Protein AF-A0A7J2J9B7-F1 (afdb_monomer)

pLDDT: mean 76.42, std 23.41, range [31.12, 97.06]

Foldseek 3Di:
DDDPDDPDPDVVCLPPFWEFEFEPVCLVVLLVQHFDKLCGTPATDQAAAQQGWHFYAYPPPRDTFFIWGARHGRVCSNPPTDGGTHGDGGNPDPVNVVVVVPPPPPPDDD

Solvent-accessible surface area (backbone atoms only — not comparable to full-atom values): 6290 Å² total; per-residue (Å²): 135,85,82,84,80,84,77,67,62,64,86,55,40,75,78,73,39,52,49,34,28,23,36,80,81,40,46,66,45,33,34,71,57,39,57,44,42,9,72,37,38,74,47,47,44,65,84,42,43,54,69,37,66,29,32,32,21,37,68,89,80,60,49,77,33,30,36,27,33,24,64,42,35,22,76,58,35,68,32,91,61,55,76,27,29,46,55,76,46,28,58,76,43,82,74,58,68,63,57,77,76,62,71,76,84,74,74,76,84,130

Mean predicted aligned error: 10.66 Å

Secondary structure (DSSP, 8-state):
---------TTTHHHHSEEEEE-TTTHHH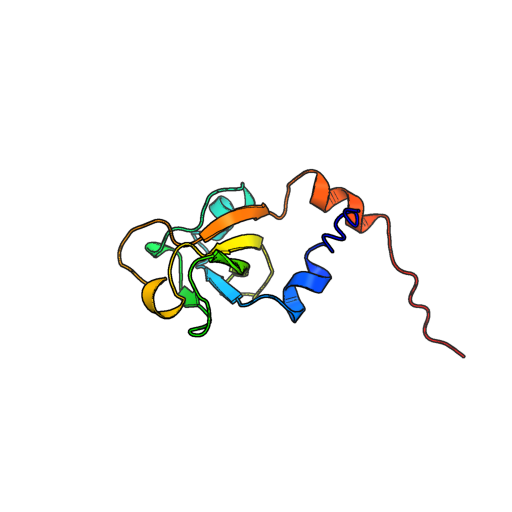HHTTPPEEGGGEEEE-TTPPTT-EEEEEETTT--EEEEEEESS-GGGTT-SSSEEEEEEEETTSTTGGGGGG---------

Structure (mmCIF, N/CA/C/O backbone):
data_AF-A0A7J2J9B7-F1
#
_entry.id   AF-A0A7J2J9B7-F1
#
loop_
_atom_site.group_PDB
_atom_site.id
_atom_site.type_symbol
_atom_site.label_atom_id
_atom_site.label_alt_id
_atom_site.label_comp_id
_atom_site.label_asym_id
_atom_site.label_entity_id
_atom_site.label_seq_id
_atom_site.pdbx_PDB_ins_code
_atom_site.Cartn_x
_atom_site.Cartn_y
_atom_site.Cartn_z
_atom_site.occupancy
_atom_site.B_iso_or_equiv
_atom_site.auth_seq_id
_atom_site.auth_comp_id
_atom_site.auth_asym_id
_atom_site.auth_atom_id
_atom_site.pdbx_PDB_model_num
ATOM 1 N N . ARG A 1 1 ? 26.391 -21.651 5.406 1.00 40.47 1 ARG A N 1
ATOM 2 C CA . ARG A 1 1 ? 26.157 -20.503 6.314 1.00 40.47 1 ARG A CA 1
ATOM 3 C C . ARG A 1 1 ? 25.779 -19.333 5.414 1.00 40.47 1 ARG A C 1
ATOM 5 O O . ARG A 1 1 ? 26.600 -19.000 4.583 1.00 40.47 1 ARG A O 1
ATOM 12 N N . LEU A 1 2 ? 24.534 -18.849 5.540 1.00 34.81 2 LEU A N 1
ATOM 13 C CA . LEU A 1 2 ? 23.848 -17.799 4.757 1.00 34.81 2 LEU A CA 1
ATOM 14 C C . LEU A 1 2 ? 23.701 -18.071 3.243 1.00 34.81 2 LEU A C 1
ATOM 16 O O . LEU A 1 2 ? 24.658 -18.024 2.487 1.00 34.81 2 LEU A O 1
ATOM 20 N N . ARG A 1 3 ? 22.468 -18.404 2.832 1.00 31.12 3 ARG A N 1
ATOM 21 C CA . ARG A 1 3 ? 22.050 -18.545 1.431 1.00 31.12 3 ARG A CA 1
ATOM 22 C C . ARG A 1 3 ? 21.794 -17.144 0.870 1.00 31.12 3 ARG A C 1
ATOM 24 O O . ARG A 1 3 ? 20.979 -16.420 1.436 1.00 31.12 3 ARG A O 1
ATOM 31 N N . GLU A 1 4 ? 22.504 -16.780 -0.193 1.00 40.22 4 GLU A N 1
ATOM 32 C CA . GLU A 1 4 ? 22.327 -15.515 -0.909 1.00 40.22 4 GLU A CA 1
ATOM 33 C C . GLU A 1 4 ? 20.898 -15.381 -1.446 1.00 40.22 4 GLU A C 1
ATOM 35 O O . GLU A 1 4 ? 20.321 -16.310 -2.016 1.00 40.22 4 GLU A O 1
ATOM 40 N N . GLY A 1 5 ? 20.312 -14.221 -1.149 1.00 40.06 5 GLY A N 1
ATOM 41 C CA . GLY A 1 5 ? 18.898 -13.923 -1.290 1.00 40.06 5 GLY A CA 1
ATOM 42 C C . GLY A 1 5 ? 18.452 -13.877 -2.743 1.00 40.06 5 GLY A C 1
ATOM 43 O O . GLY A 1 5 ? 18.796 -12.968 -3.492 1.00 40.06 5 GLY A O 1
ATOM 44 N N . ILE A 1 6 ? 17.600 -14.830 -3.101 1.00 38.22 6 ILE A N 1
ATOM 45 C CA . ILE A 1 6 ? 16.739 -14.732 -4.272 1.00 38.22 6 ILE A CA 1
ATOM 46 C C . ILE A 1 6 ? 15.638 -13.733 -3.900 1.00 38.22 6 ILE A C 1
ATOM 48 O O . ILE A 1 6 ? 14.721 -14.079 -3.159 1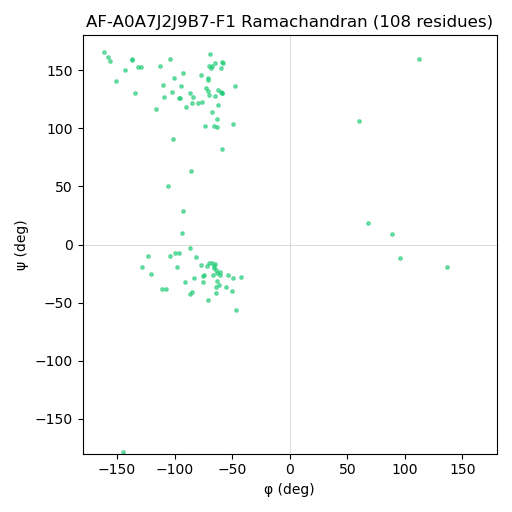.00 38.22 6 ILE A O 1
ATOM 52 N N . PHE A 1 7 ? 15.735 -12.494 -4.382 1.00 43.97 7 PHE A N 1
ATOM 53 C CA . PHE A 1 7 ? 14.621 -11.543 -4.384 1.00 43.97 7 PHE A CA 1
ATOM 54 C C . PHE A 1 7 ? 14.033 -11.517 -5.798 1.00 43.97 7 PHE A C 1
ATOM 56 O O . PHE A 1 7 ? 14.533 -10.788 -6.657 1.00 43.97 7 PHE A O 1
ATOM 63 N N . PRO A 1 8 ? 13.029 -12.368 -6.085 1.00 43.72 8 PRO A N 1
ATOM 64 C CA . PRO A 1 8 ? 12.463 -12.475 -7.409 1.00 43.72 8 PRO A CA 1
ATOM 65 C C . PRO A 1 8 ? 11.568 -11.263 -7.613 1.00 43.72 8 PRO A C 1
ATOM 67 O O . PRO A 1 8 ? 10.661 -10.949 -6.844 1.00 43.72 8 PRO A O 1
ATOM 70 N N . THR A 1 9 ? 11.894 -10.544 -8.657 1.00 45.97 9 THR A N 1
ATOM 71 C CA . THR A 1 9 ? 11.280 -9.303 -9.080 1.00 45.97 9 THR A CA 1
ATOM 72 C C . THR A 1 9 ? 9.788 -9.469 -9.352 1.00 45.97 9 THR A C 1
ATOM 74 O O . THR A 1 9 ? 9.319 -10.586 -9.581 1.00 45.97 9 THR A O 1
ATOM 77 N N . LEU A 1 10 ? 9.041 -8.361 -9.273 1.00 51.62 10 LEU A N 1
ATOM 78 C CA . LEU A 1 10 ? 7.588 -8.310 -9.026 1.00 51.62 10 LEU A CA 1
ATOM 79 C C . LEU A 1 10 ? 6.677 -9.323 -9.750 1.00 51.62 10 LEU A C 1
ATOM 81 O O . LEU A 1 10 ? 5.674 -9.661 -9.125 1.00 51.62 10 LEU A O 1
ATOM 85 N N . PRO A 1 11 ? 6.965 -9.872 -10.954 1.00 48.94 11 PRO A N 1
ATOM 86 C CA . PRO A 1 11 ? 6.161 -10.975 -11.490 1.00 48.94 11 PRO A CA 1
ATOM 87 C C . PRO A 1 11 ? 5.924 -12.142 -10.514 1.00 48.94 11 PRO A C 1
ATOM 89 O O . PRO A 1 11 ? 4.892 -12.799 -10.591 1.00 48.94 11 PRO A O 1
ATOM 92 N N . TRP A 1 12 ? 6.845 -12.399 -9.575 1.00 41.78 12 TRP A N 1
ATOM 93 C CA . TRP A 1 12 ? 6.657 -13.441 -8.556 1.00 41.78 12 TRP A CA 1
ATOM 94 C C . TRP A 1 12 ? 6.004 -12.929 -7.265 1.00 41.78 12 TRP A C 1
ATOM 96 O O . TRP A 1 12 ? 5.236 -13.654 -6.634 1.00 41.78 12 TRP A O 1
ATOM 106 N N . ALA A 1 13 ? 6.270 -11.673 -6.889 1.00 49.09 13 ALA A N 1
ATOM 107 C CA . ALA A 1 13 ? 5.657 -11.031 -5.724 1.00 49.09 13 ALA A CA 1
ATOM 108 C C . ALA A 1 13 ? 4.129 -10.928 -5.864 1.00 49.09 13 ALA A C 1
ATOM 110 O O . ALA A 1 13 ? 3.416 -11.119 -4.881 1.00 49.09 13 ALA A O 1
ATOM 111 N N . ASP A 1 14 ? 3.647 -10.715 -7.091 1.00 51.72 14 ASP A N 1
ATOM 112 C CA . ASP A 1 14 ? 2.224 -10.581 -7.423 1.00 51.72 14 ASP A CA 1
ATOM 113 C C . ASP A 1 14 ? 1.394 -11.834 -7.076 1.00 51.72 14 ASP A C 1
ATOM 115 O O . ASP A 1 14 ? 0.196 -11.748 -6.828 1.00 51.72 14 ASP A O 1
ATOM 119 N N . THR A 1 15 ? 2.031 -13.011 -6.985 1.00 53.03 15 THR A N 1
ATOM 120 C CA . THR A 1 15 ? 1.331 -14.282 -6.705 1.00 53.03 15 THR A CA 1
ATOM 121 C C . THR A 1 15 ? 1.495 -14.803 -5.278 1.00 53.03 15 THR A C 1
ATOM 123 O O . THR A 1 15 ? 0.806 -15.751 -4.903 1.00 53.03 15 THR A O 1
ATOM 126 N N . LYS A 1 16 ? 2.388 -14.221 -4.463 1.00 66.75 16 LYS A N 1
ATOM 127 C CA . LYS A 1 16 ? 2.683 -14.735 -3.109 1.00 66.75 16 LYS A CA 1
ATOM 128 C C . LYS A 1 16 ? 2.605 -13.715 -1.984 1.00 66.75 16 LYS A C 1
ATOM 130 O O . LYS A 1 16 ? 2.506 -14.131 -0.832 1.00 66.75 16 LYS A O 1
ATOM 135 N N . LEU A 1 17 ? 2.677 -12.419 -2.275 1.00 80.50 17 LEU A N 1
ATOM 136 C CA . LEU A 1 17 ? 2.583 -11.395 -1.241 1.00 80.50 17 LEU A CA 1
ATOM 137 C C . LEU A 1 17 ? 1.147 -10.924 -1.064 1.00 80.50 17 LEU A C 1
ATOM 139 O O . LEU A 1 17 ? 0.360 -10.846 -2.007 1.00 80.50 17 LEU A O 1
ATOM 143 N N . ARG A 1 18 ? 0.827 -10.573 0.177 1.00 90.75 18 ARG A N 1
ATOM 144 C CA . ARG A 1 18 ? -0.461 -9.983 0.520 1.00 90.75 18 ARG A CA 1
ATOM 145 C C . ARG A 1 18 ? -0.538 -8.563 -0.012 1.00 90.75 18 ARG A C 1
ATOM 147 O O . ARG A 1 18 ? 0.455 -7.831 -0.017 1.00 90.75 18 ARG A O 1
ATOM 154 N N . ARG A 1 19 ? -1.720 -8.201 -0.503 1.00 93.69 19 ARG A N 1
ATOM 155 C CA . ARG A 1 19 ? -1.926 -6.982 -1.286 1.00 93.69 19 ARG A CA 1
ATOM 156 C C . ARG A 1 19 ? -2.380 -5.828 -0.403 1.00 93.69 19 ARG A C 1
ATOM 158 O O . ARG A 1 19 ? -3.288 -5.973 0.414 1.00 93.69 19 ARG A O 1
ATOM 165 N N . VAL A 1 20 ? -1.784 -4.669 -0.650 1.00 96.00 20 VAL A N 1
ATOM 166 C CA . VAL A 1 20 ? -2.251 -3.363 -0.183 1.00 96.00 20 VAL A CA 1
ATOM 167 C C . VAL A 1 20 ? -2.609 -2.550 -1.420 1.00 96.00 20 VAL A C 1
ATOM 169 O O . VAL A 1 20 ? -1.764 -2.296 -2.274 1.00 96.00 20 VAL A O 1
ATOM 172 N N . VAL A 1 21 ? -3.878 -2.187 -1.547 1.00 96.50 21 VAL A N 1
ATOM 173 C CA . VAL A 1 21 ? -4.414 -1.447 -2.689 1.00 96.50 21 VAL A CA 1
ATOM 174 C C . VAL A 1 21 ? -4.423 0.035 -2.355 1.00 96.50 21 VAL A C 1
ATOM 176 O O . VAL A 1 21 ? -5.001 0.434 -1.340 1.00 96.50 21 VAL A O 1
ATOM 179 N N . VAL A 1 22 ? -3.814 0.841 -3.219 1.00 96.75 22 VAL A N 1
ATOM 180 C CA . VAL A 1 22 ? -3.752 2.297 -3.068 1.00 96.75 22 VAL A CA 1
ATOM 181 C C . VAL A 1 22 ? -4.544 3.020 -4.147 1.00 96.75 22 VAL A C 1
ATOM 183 O O . VAL A 1 22 ? -4.730 2.500 -5.252 1.00 96.75 22 VAL A O 1
ATOM 186 N N . ASP A 1 23 ? -5.000 4.223 -3.814 1.00 96.62 23 ASP A N 1
ATOM 187 C CA . ASP A 1 23 ? -5.694 5.086 -4.762 1.00 96.62 23 ASP A CA 1
ATOM 188 C C . ASP A 1 23 ? -4.751 5.613 -5.851 1.00 96.62 23 ASP A C 1
ATOM 190 O O . ASP A 1 23 ? -3.519 5.584 -5.734 1.00 96.62 23 ASP A O 1
ATOM 194 N N . MET A 1 24 ? -5.338 6.127 -6.930 1.00 94.44 24 MET A N 1
ATOM 195 C CA . MET A 1 24 ? -4.573 6.676 -8.054 1.00 94.44 24 MET A CA 1
ATOM 196 C C . MET A 1 24 ? -3.727 7.915 -7.704 1.00 94.44 24 MET A C 1
ATOM 198 O O . MET A 1 24 ? -2.764 8.200 -8.417 1.00 94.44 24 MET A O 1
ATOM 202 N N . GLY A 1 25 ? -4.049 8.649 -6.636 1.00 93.81 25 GLY A N 1
ATOM 203 C CA . GLY A 1 25 ? -3.279 9.801 -6.158 1.00 93.81 25 GLY A CA 1
ATOM 204 C C . GLY A 1 25 ? -1.986 9.395 -5.448 1.00 93.81 25 GLY A C 1
ATOM 205 O O . GLY A 1 25 ? -0.969 10.072 -5.582 1.00 93.81 25 GLY A O 1
ATOM 206 N N . ALA A 1 26 ? -1.984 8.252 -4.763 1.00 93.19 26 ALA A N 1
ATOM 207 C CA . ALA A 1 26 ? -0.813 7.682 -4.105 1.00 93.19 26 ALA A CA 1
ATOM 208 C C . ALA A 1 26 ? 0.176 7.034 -5.091 1.00 93.19 26 ALA A C 1
ATOM 210 O O . ALA A 1 26 ? 1.379 7.007 -4.820 1.00 93.19 26 ALA A O 1
ATOM 211 N N . VAL A 1 27 ? -0.299 6.552 -6.248 1.00 91.94 27 VAL A N 1
ATOM 212 C CA . VAL A 1 27 ? 0.511 5.874 -7.284 1.00 91.94 27 VAL A CA 1
ATOM 213 C C . VAL A 1 27 ? 1.825 6.597 -7.620 1.00 91.94 27 VAL A C 1
ATOM 215 O O . VAL A 1 27 ? 2.877 5.965 -7.488 1.00 91.94 27 VAL A O 1
ATOM 218 N N . PRO A 1 28 ? 1.836 7.882 -8.036 1.00 90.19 28 PRO A N 1
ATOM 219 C CA . PRO A 1 28 ? 3.080 8.561 -8.397 1.00 90.19 28 PRO A CA 1
ATOM 220 C C . PRO A 1 28 ? 4.046 8.685 -7.215 1.00 90.19 28 PRO A C 1
ATOM 222 O O . PRO A 1 28 ? 5.254 8.639 -7.413 1.00 90.19 28 PRO A O 1
ATOM 225 N N . HIS A 1 29 ? 3.554 8.810 -5.983 1.00 92.12 29 HIS A N 1
ATOM 226 C CA . HIS A 1 29 ? 4.418 8.893 -4.806 1.00 92.12 29 HIS A CA 1
ATOM 227 C C . HIS A 1 29 ? 5.087 7.548 -4.513 1.00 92.12 29 HIS A C 1
ATOM 229 O O . HIS A 1 29 ? 6.305 7.486 -4.350 1.00 92.12 29 HIS A O 1
ATOM 235 N N . VAL A 1 30 ? 4.310 6.462 -4.516 1.00 90.19 30 VAL A N 1
ATOM 236 C CA . VAL A 1 30 ? 4.810 5.103 -4.259 1.00 90.19 30 VAL A CA 1
ATOM 237 C C . VAL A 1 30 ? 5.790 4.660 -5.347 1.00 90.19 30 VAL A C 1
ATOM 239 O O . VAL A 1 30 ? 6.846 4.108 -5.037 1.00 90.19 30 VAL A O 1
ATOM 242 N N . ALA A 1 31 ? 5.486 4.959 -6.613 1.00 85.94 31 ALA A N 1
ATOM 243 C CA . ALA A 1 31 ? 6.369 4.676 -7.745 1.00 85.94 31 ALA A CA 1
ATOM 244 C C . ALA A 1 31 ? 7.677 5.487 -7.714 1.00 85.94 31 ALA A C 1
ATOM 246 O O . ALA A 1 31 ? 8.651 5.080 -8.329 1.00 85.94 31 ALA A O 1
ATOM 247 N N . ASN A 1 32 ? 7.728 6.600 -6.976 1.00 86.19 32 ASN A N 1
ATOM 248 C CA . ASN A 1 32 ? 8.951 7.375 -6.737 1.00 86.19 32 ASN A CA 1
ATOM 249 C C . ASN A 1 32 ? 9.677 6.973 -5.437 1.00 86.19 32 ASN A C 1
ATOM 251 O O . ASN A 1 32 ? 10.593 7.667 -4.999 1.00 86.19 32 ASN A O 1
ATOM 255 N N . GLY A 1 33 ? 9.267 5.873 -4.797 1.00 84.94 33 GLY A N 1
ATOM 256 C CA . GLY A 1 33 ? 9.916 5.342 -3.598 1.00 84.94 33 GLY A CA 1
ATOM 257 C C . GLY A 1 33 ? 9.394 5.900 -2.276 1.00 84.94 33 GLY A C 1
ATOM 258 O O . GLY A 1 33 ? 9.988 5.623 -1.235 1.00 84.94 33 GLY A O 1
ATOM 259 N N . ALA A 1 34 ? 8.293 6.657 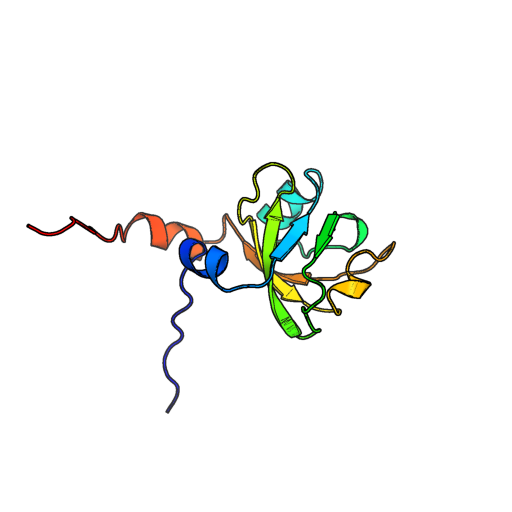-2.276 1.00 92.50 34 ALA A N 1
ATOM 260 C CA . ALA A 1 34 ? 7.668 7.084 -1.029 1.00 92.50 34 ALA A CA 1
ATOM 261 C C . ALA A 1 34 ? 7.048 5.897 -0.274 1.00 92.50 34 ALA A C 1
ATOM 263 O O . ALA A 1 34 ? 6.598 4.914 -0.872 1.00 92.50 34 ALA A O 1
ATOM 264 N N . ASP A 1 35 ? 6.994 6.024 1.050 1.00 95.69 35 ASP A N 1
ATOM 265 C CA . ASP A 1 35 ? 6.240 5.118 1.916 1.00 95.69 35 ASP A CA 1
ATOM 266 C C . ASP A 1 35 ? 4.728 5.259 1.683 1.00 95.69 35 ASP A C 1
ATOM 268 O O . ASP A 1 35 ? 4.239 6.326 1.302 1.00 95.69 35 ASP A O 1
ATOM 272 N N . VAL A 1 36 ? 3.967 4.197 1.964 1.00 96.12 36 VAL A N 1
ATOM 273 C CA . VAL A 1 36 ? 2.504 4.246 1.864 1.00 96.12 36 VAL A CA 1
ATOM 274 C C . VAL A 1 36 ? 1.928 4.823 3.148 1.00 96.12 36 VAL A C 1
ATOM 276 O O . VAL A 1 36 ? 2.186 4.337 4.257 1.00 96.12 36 VAL A O 1
ATOM 279 N N . MET A 1 37 ? 1.103 5.848 2.976 1.00 96.88 37 MET A N 1
ATOM 280 C CA . MET A 1 37 ? 0.374 6.516 4.045 1.00 96.88 37 MET A CA 1
ATOM 281 C C . MET A 1 37 ? -1.075 6.021 4.069 1.00 96.88 37 MET A C 1
ATOM 283 O O . MET A 1 37 ? -1.670 5.817 3.014 1.00 96.88 37 MET A O 1
ATOM 287 N N . ALA A 1 38 ? -1.649 5.876 5.265 1.00 97.00 38 ALA A N 1
ATOM 288 C CA . ALA A 1 38 ? -3.004 5.367 5.486 1.00 97.00 38 ALA A CA 1
ATOM 289 C C . ALA A 1 38 ? -4.096 6.055 4.636 1.00 97.00 38 ALA A C 1
ATOM 291 O O . ALA A 1 38 ? -4.933 5.340 4.089 1.00 97.00 38 ALA A O 1
ATOM 292 N N . PRO A 1 39 ? -4.073 7.394 4.427 1.00 96.06 39 PRO A N 1
ATOM 293 C CA . PRO A 1 39 ? -5.081 8.062 3.600 1.00 96.06 39 PRO A CA 1
ATOM 294 C C . PRO A 1 39 ? -5.123 7.580 2.149 1.00 96.06 39 PRO A C 1
ATOM 296 O O . PRO A 1 39 ? -6.169 7.678 1.524 1.00 96.06 39 PRO A O 1
ATOM 299 N N . GLY A 1 40 ? -4.000 7.071 1.630 1.00 95.19 40 GLY A N 1
ATOM 300 C CA . GLY A 1 40 ? -3.902 6.557 0.267 1.00 95.19 40 GLY A CA 1
ATOM 301 C C . GLY A 1 40 ? -4.304 5.089 0.125 1.00 95.19 40 GLY A C 1
ATOM 302 O O . GLY A 1 40 ? -4.248 4.561 -0.981 1.00 95.19 40 GLY A O 1
ATOM 303 N N . VAL A 1 41 ? -4.650 4.393 1.217 1.00 96.75 41 VAL A N 1
ATOM 304 C CA . VAL A 1 41 ? -5.025 2.972 1.192 1.00 96.75 41 VAL A CA 1
ATOM 305 C C . VAL A 1 41 ? -6.527 2.817 0.984 1.00 96.75 41 VAL A C 1
ATOM 307 O O . VAL A 1 41 ? -7.347 3.182 1.826 1.00 96.75 41 VAL A O 1
ATOM 310 N N . VAL A 1 42 ? -6.892 2.166 -0.117 1.00 96.69 42 VAL A N 1
ATOM 311 C CA . VAL A 1 42 ? -8.283 1.867 -0.481 1.00 96.69 42 VAL A CA 1
ATOM 312 C C . VAL A 1 42 ? -8.734 0.555 0.158 1.00 96.69 42 VAL A C 1
ATOM 314 O O . VAL A 1 42 ? -9.841 0.455 0.702 1.00 96.69 42 VAL A O 1
ATOM 317 N N . SER A 1 43 ? -7.864 -0.457 0.138 1.00 96.31 43 SER A N 1
ATOM 318 C CA . SER A 1 43 ? -8.087 -1.746 0.796 1.00 96.31 43 SER A CA 1
ATOM 319 C C . SER A 1 43 ? -6.770 -2.450 1.117 1.00 96.31 43 SER A C 1
ATOM 321 O O . SER A 1 43 ? -5.739 -2.174 0.511 1.00 96.31 43 SER A O 1
ATOM 323 N N . ALA A 1 44 ? -6.804 -3.368 2.075 1.00 96.19 44 ALA A N 1
ATOM 324 C CA . ALA A 1 44 ? -5.677 -4.218 2.426 1.00 96.19 44 ALA A CA 1
ATOM 325 C C . ALA A 1 44 ? -6.193 -5.610 2.794 1.00 96.19 44 ALA A C 1
ATOM 327 O O . ALA A 1 44 ? -7.318 -5.746 3.282 1.00 96.19 44 ALA A O 1
ATOM 328 N N . ASP A 1 45 ? -5.379 -6.636 2.558 1.00 94.12 45 ASP A N 1
ATOM 329 C CA . ASP A 1 45 ? -5.675 -7.988 3.027 1.00 94.12 45 ASP A CA 1
ATOM 330 C C . ASP A 1 45 ? -5.735 -7.998 4.573 1.00 94.12 45 ASP A C 1
ATOM 332 O O . ASP A 1 45 ? -4.741 -7.663 5.228 1.00 94.12 45 ASP A O 1
ATOM 336 N N . PRO A 1 46 ? -6.877 -8.370 5.185 1.00 93.12 46 PRO A N 1
ATOM 337 C CA . PRO A 1 46 ? -7.064 -8.307 6.634 1.00 93.12 46 PRO A CA 1
ATOM 338 C C . PRO A 1 46 ? -6.144 -9.257 7.401 1.00 93.12 46 PRO A C 1
ATOM 340 O O . PRO A 1 46 ? -5.981 -9.101 8.608 1.00 93.12 46 PRO A O 1
ATOM 343 N N . GLN A 1 47 ? -5.547 -10.241 6.730 1.00 93.38 47 GLN A N 1
ATOM 344 C CA . GLN A 1 47 ? -4.648 -11.188 7.368 1.00 93.38 47 GLN A CA 1
ATOM 345 C C . GLN A 1 47 ? -3.225 -10.636 7.542 1.00 93.38 47 GLN A C 1
ATOM 347 O O . GLN A 1 47 ? -2.421 -11.282 8.214 1.00 93.38 47 GLN A O 1
ATOM 352 N N . ILE A 1 48 ? -2.889 -9.494 6.930 1.00 94.94 48 ILE A N 1
ATOM 353 C CA . ILE A 1 48 ? -1.576 -8.849 7.078 1.00 94.94 48 ILE A CA 1
ATOM 354 C C . ILE A 1 48 ? -1.323 -8.505 8.548 1.00 94.94 48 ILE A C 1
ATOM 356 O O . ILE A 1 48 ? -2.150 -7.852 9.183 1.00 94.94 48 ILE A O 1
ATOM 360 N N . ASN A 1 49 ? -0.147 -8.871 9.053 1.00 94.12 49 ASN A N 1
ATOM 361 C CA . ASN A 1 49 ? 0.366 -8.436 10.347 1.00 94.12 49 ASN A CA 1
ATOM 362 C C . ASN A 1 49 ? 1.447 -7.362 10.180 1.00 94.12 49 ASN A C 1
ATOM 364 O O . ASN A 1 49 ? 2.090 -7.246 9.135 1.00 94.12 49 ASN A O 1
ATOM 368 N N . GLY A 1 50 ? 1.691 -6.592 11.243 1.00 93.62 50 GLY A N 1
ATOM 369 C CA . GLY A 1 50 ? 2.856 -5.711 11.297 1.00 93.62 50 GLY A CA 1
ATOM 370 C C . GLY A 1 50 ? 4.154 -6.515 11.152 1.00 93.62 50 GLY A C 1
ATOM 371 O O . GLY A 1 50 ? 4.351 -7.515 11.837 1.00 93.62 50 GLY A O 1
ATOM 372 N N . GLY A 1 51 ? 5.034 -6.073 10.257 1.00 91.12 51 GLY A N 1
ATOM 373 C CA . GLY A 1 51 ? 6.280 -6.747 9.892 1.00 91.12 51 GLY A CA 1
ATOM 374 C C . GLY A 1 51 ? 6.185 -7.637 8.649 1.00 91.12 51 GLY A C 1
ATOM 375 O O . GLY A 1 51 ? 7.230 -8.027 8.126 1.00 91.12 51 GLY A O 1
ATOM 376 N N . ASP A 1 52 ? 4.984 -7.920 8.137 1.00 89.94 52 ASP A N 1
ATOM 377 C CA . ASP A 1 52 ? 4.822 -8.775 6.960 1.00 89.94 52 ASP A CA 1
ATOM 378 C C . ASP A 1 52 ? 5.300 -8.077 5.672 1.00 89.94 52 ASP A C 1
ATOM 380 O O . ASP A 1 52 ? 5.070 -6.875 5.484 1.00 89.94 52 ASP A O 1
ATOM 384 N N . PRO A 1 53 ? 5.920 -8.818 4.736 1.00 90.12 53 PRO A N 1
ATOM 385 C CA . PRO A 1 53 ? 6.165 -8.321 3.392 1.00 90.12 53 PRO A CA 1
ATOM 386 C C . PRO A 1 53 ? 4.851 -8.224 2.607 1.00 90.12 53 PRO A C 1
ATOM 388 O O . PRO A 1 53 ? 4.063 -9.171 2.553 1.00 90.12 53 PRO A O 1
ATOM 391 N N . VAL A 1 54 ? 4.637 -7.084 1.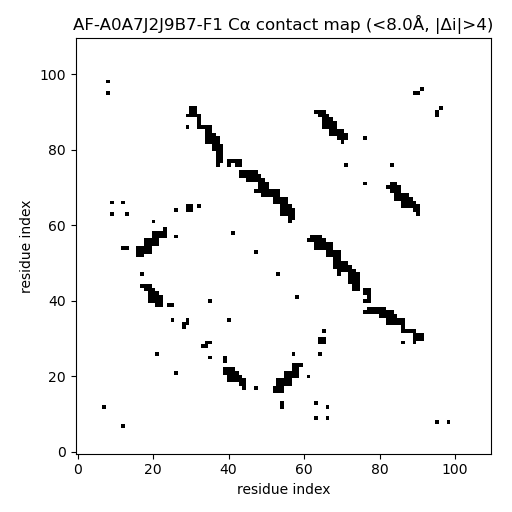954 1.00 92.94 54 VAL A N 1
ATOM 392 C CA . VAL A 1 54 ? 3.417 -6.782 1.195 1.00 92.94 54 VAL A CA 1
ATOM 393 C C . VAL A 1 54 ? 3.740 -6.237 -0.190 1.00 92.94 54 VAL A C 1
ATOM 395 O O . VAL A 1 54 ? 4.778 -5.604 -0.400 1.00 92.94 54 VAL A O 1
ATOM 398 N N . VAL A 1 55 ? 2.826 -6.457 -1.132 1.00 92.69 55 VAL A N 1
ATOM 399 C CA . VAL A 1 55 ? 2.853 -5.822 -2.454 1.00 92.69 55 VAL A CA 1
ATOM 400 C C . VAL A 1 55 ? 1.834 -4.688 -2.496 1.00 92.69 55 VAL A C 1
ATOM 402 O O . VAL A 1 55 ? 0.678 -4.853 -2.105 1.00 92.69 55 VAL A O 1
ATOM 405 N N . VAL A 1 56 ? 2.273 -3.524 -2.964 1.00 93.12 56 VAL A N 1
ATOM 406 C CA . VAL A 1 56 ? 1.433 -2.340 -3.142 1.00 93.12 56 VAL A CA 1
ATOM 407 C C . VAL A 1 56 ? 0.973 -2.291 -4.591 1.00 93.12 56 VAL A C 1
ATOM 409 O O . VAL A 1 56 ? 1.807 -2.339 -5.496 1.00 93.12 56 VAL A O 1
ATOM 412 N N . VAL A 1 57 ? -0.334 -2.199 -4.813 1.00 93.06 57 VAL A N 1
ATOM 413 C CA . VAL A 1 57 ? -0.958 -2.240 -6.145 1.00 93.06 57 VAL A CA 1
ATOM 414 C C . VAL A 1 57 ? -1.908 -1.061 -6.352 1.00 93.06 57 VAL A C 1
ATOM 416 O O . VAL A 1 57 ? -2.485 -0.569 -5.384 1.00 93.06 57 VAL A O 1
ATOM 419 N N . ASP A 1 58 ? -2.115 -0.626 -7.596 1.00 92.25 58 ASP A N 1
ATOM 420 C CA . ASP A 1 58 ? -3.111 0.412 -7.900 1.00 92.25 58 ASP A CA 1
ATOM 421 C C . ASP A 1 58 ? -4.549 -0.133 -7.891 1.00 92.25 58 ASP A C 1
ATOM 423 O O . ASP A 1 58 ? -4.799 -1.271 -8.293 1.00 92.25 58 ASP A O 1
ATOM 427 N N . GLU A 1 59 ? -5.514 0.682 -7.464 1.00 93.81 59 GLU A N 1
ATOM 428 C CA . GLU A 1 59 ? -6.933 0.296 -7.418 1.00 93.81 59 GLU A CA 1
ATOM 429 C C . GLU A 1 59 ? -7.568 0.061 -8.797 1.00 93.81 59 GLU A C 1
ATOM 431 O O . GLU A 1 59 ? -8.530 -0.697 -8.908 1.00 93.81 59 GLU A O 1
ATOM 436 N N . ARG A 1 60 ? -7.048 0.697 -9.856 1.00 88.75 60 ARG A N 1
ATOM 437 C CA . ARG A 1 60 ? -7.704 0.731 -11.171 1.00 88.75 60 ARG A CA 1
ATOM 438 C C . ARG A 1 60 ? -7.379 -0.487 -12.029 1.00 88.75 60 ARG A C 1
ATOM 440 O O . ARG A 1 60 ? -8.248 -0.996 -12.730 1.00 88.75 60 ARG A O 1
ATOM 447 N N . HIS A 1 61 ? -6.128 -0.923 -12.012 1.00 85.56 61 HIS A N 1
ATOM 448 C CA . HIS A 1 61 ? -5.609 -2.004 -12.845 1.00 85.56 61 HIS A CA 1
ATOM 449 C C . HIS A 1 61 ? -4.991 -3.136 -12.023 1.00 85.56 61 HIS A C 1
ATOM 451 O O . HIS A 1 61 ? -4.670 -4.177 -12.592 1.00 85.56 61 HIS A O 1
ATOM 457 N N . GLY A 1 62 ? -4.797 -2.948 -10.714 1.00 83.31 62 GLY A N 1
ATOM 458 C CA . GLY A 1 62 ? -4.158 -3.937 -9.855 1.00 83.31 62 GLY A CA 1
ATOM 459 C C . GLY A 1 62 ? -2.676 -4.154 -10.151 1.00 83.31 62 GLY A C 1
ATOM 460 O O . GLY A 1 62 ? -2.144 -5.184 -9.752 1.00 83.31 62 GLY A O 1
ATOM 461 N N . LYS A 1 63 ? -1.998 -3.233 -10.845 1.00 85.88 63 LYS A N 1
ATOM 462 C CA . LYS A 1 63 ? -0.575 -3.363 -11.168 1.00 85.88 63 LYS A CA 1
ATOM 463 C C . LYS A 1 63 ? 0.256 -3.153 -9.918 1.00 85.88 63 LYS A C 1
ATOM 465 O O . LYS A 1 63 ? 0.058 -2.185 -9.187 1.00 85.88 63 LYS A O 1
ATOM 470 N N . ALA A 1 64 ? 1.234 -4.027 -9.717 1.00 86.94 64 ALA A N 1
ATOM 471 C CA . ALA A 1 64 ? 2.218 -3.862 -8.662 1.00 86.94 64 ALA A CA 1
ATOM 472 C C . ALA A 1 64 ? 3.082 -2.613 -8.896 1.00 86.94 64 ALA A C 1
ATOM 474 O O . ALA A 1 64 ? 3.663 -2.429 -9.965 1.00 86.94 64 ALA A O 1
ATOM 475 N N . LEU A 1 65 ? 3.161 -1.773 -7.868 1.00 88.62 65 LEU A N 1
ATOM 476 C CA . LEU A 1 65 ? 3.891 -0.505 -7.838 1.00 88.62 65 LEU A CA 1
ATOM 477 C C . LEU A 1 65 ? 5.153 -0.611 -6.983 1.00 88.62 65 LEU A C 1
ATOM 479 O O . LEU A 1 65 ? 6.180 -0.016 -7.306 1.00 88.62 65 LEU A O 1
ATOM 483 N N . ALA A 1 66 ? 5.064 -1.347 -5.875 1.00 90.38 66 ALA A N 1
ATOM 484 C CA . ALA A 1 66 ? 6.143 -1.495 -4.911 1.00 90.38 66 ALA A CA 1
ATOM 485 C C . ALA A 1 66 ? 5.995 -2.768 -4.069 1.00 90.38 66 ALA A C 1
ATOM 487 O O . ALA A 1 66 ? 4.912 -3.336 -3.946 1.00 90.38 66 ALA A O 1
ATOM 488 N N . VAL A 1 67 ? 7.099 -3.180 -3.454 1.00 90.06 67 VAL A N 1
ATOM 489 C CA . VAL A 1 67 ? 7.150 -4.114 -2.330 1.00 90.06 67 VAL A CA 1
ATOM 490 C C . VAL A 1 67 ? 7.561 -3.331 -1.091 1.00 90.06 67 VAL A C 1
ATOM 492 O O . VAL A 1 67 ? 8.482 -2.509 -1.129 1.00 90.06 67 VAL A O 1
ATOM 495 N N . GLY A 1 68 ? 6.896 -3.603 0.022 1.00 91.50 68 GLY A N 1
ATOM 496 C CA . GLY A 1 68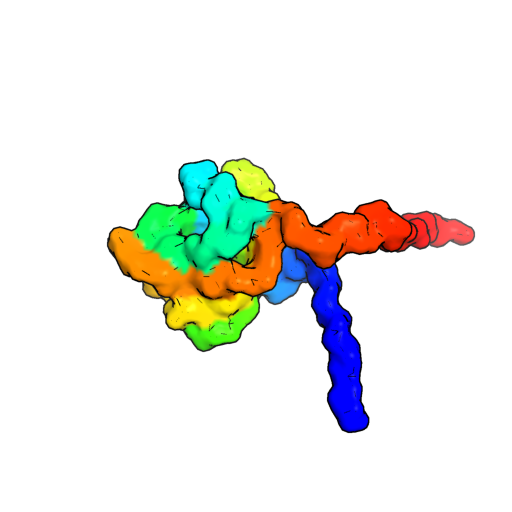 ? 7.196 -2.968 1.294 1.00 91.50 68 GLY A CA 1
ATOM 497 C C . GLY A 1 68 ? 6.999 -3.896 2.481 1.00 91.50 68 GLY A C 1
ATOM 498 O O . GLY A 1 68 ? 6.652 -5.065 2.327 1.00 91.50 68 GLY A O 1
ATOM 499 N N . ILE A 1 69 ? 7.227 -3.349 3.671 1.00 93.94 69 ILE A N 1
ATOM 500 C CA . ILE A 1 69 ? 6.952 -4.005 4.951 1.00 93.94 69 ILE A CA 1
ATOM 501 C C . ILE A 1 69 ? 5.769 -3.305 5.610 1.00 93.94 69 ILE A C 1
ATOM 503 O O . ILE A 1 69 ? 5.792 -2.082 5.782 1.00 93.94 69 ILE A O 1
ATOM 507 N N . ALA A 1 70 ? 4.747 -4.070 5.983 1.00 95.81 70 ALA A N 1
ATOM 508 C CA . ALA A 1 70 ? 3.614 -3.572 6.747 1.00 95.81 70 ALA A CA 1
ATOM 509 C C . ALA A 1 70 ? 4.080 -3.064 8.117 1.00 95.81 70 ALA A C 1
ATOM 511 O O . ALA A 1 70 ? 4.844 -3.726 8.814 1.00 95.81 70 ALA A O 1
ATOM 512 N N . LEU A 1 71 ? 3.626 -1.882 8.520 1.00 96.44 71 LEU A N 1
ATOM 513 C CA . LEU A 1 71 ? 3.915 -1.313 9.841 1.00 96.44 71 LEU A CA 1
ATOM 514 C C . LEU A 1 71 ? 2.774 -1.543 10.832 1.00 96.44 71 LEU A C 1
ATOM 516 O O . LEU A 1 71 ? 2.987 -1.472 12.038 1.00 96.44 71 LEU A O 1
ATO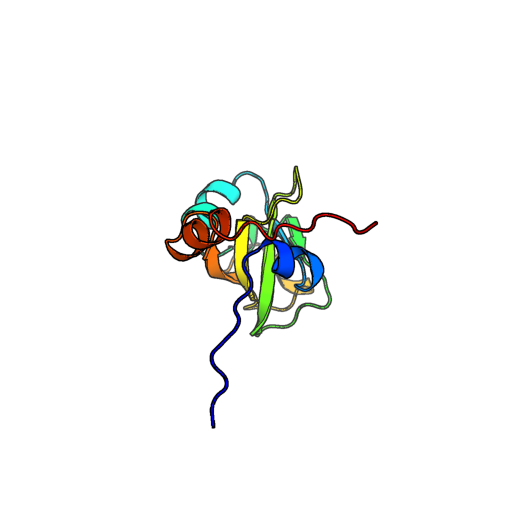M 520 N N . VAL A 1 72 ? 1.580 -1.826 10.315 1.00 96.44 72 VAL A N 1
ATOM 521 C CA . VAL A 1 72 ? 0.359 -2.083 11.080 1.00 96.44 72 VAL A CA 1
ATOM 522 C C . VAL A 1 72 ? -0.384 -3.282 10.480 1.00 96.44 72 VAL A C 1
ATOM 524 O O . VAL A 1 72 ? -0.147 -3.609 9.311 1.00 96.44 72 VAL A O 1
ATOM 527 N N . PRO A 1 73 ? -1.282 -3.938 11.236 1.00 96.44 73 PRO A N 1
ATOM 528 C CA . PRO A 1 73 ? -2.151 -4.980 10.699 1.00 96.44 73 PRO A CA 1
ATOM 529 C C . PRO A 1 73 ? -3.049 -4.475 9.563 1.00 96.44 73 PRO A C 1
ATOM 531 O O . PRO A 1 73 ? -3.441 -3.307 9.539 1.00 96.44 73 PRO A O 1
ATOM 534 N N . GLY A 1 74 ? -3.440 -5.363 8.646 1.00 93.88 74 GLY A N 1
ATOM 535 C CA . GLY A 1 74 ? -4.267 -5.030 7.477 1.00 93.88 74 GLY A CA 1
ATOM 536 C C . GLY A 1 74 ? -5.586 -4.337 7.831 1.00 93.88 74 GLY A C 1
ATOM 537 O O . GLY A 1 74 ? -5.993 -3.392 7.156 1.00 93.88 74 GLY A O 1
ATOM 538 N N . ALA A 1 75 ? -6.208 -4.738 8.943 1.00 93.31 75 ALA A N 1
ATOM 539 C CA . ALA A 1 75 ? -7.433 -4.126 9.461 1.00 93.31 75 ALA A CA 1
ATOM 540 C C . ALA A 1 75 ? -7.264 -2.647 9.872 1.00 93.31 75 ALA A C 1
ATOM 542 O O . ALA A 1 75 ? -8.233 -1.891 9.862 1.00 93.31 75 ALA A O 1
ATOM 543 N N . GLU A 1 76 ? -6.042 -2.219 10.197 1.00 93.62 76 GLU A N 1
ATOM 544 C CA . GLU A 1 76 ? -5.721 -0.863 10.660 1.00 93.62 76 GLU A CA 1
ATOM 545 C C . GLU A 1 76 ? -5.154 0.031 9.546 1.00 93.62 76 GLU A C 1
ATOM 547 O O . GLU A 1 76 ? -4.999 1.239 9.730 1.00 93.62 76 GLU A O 1
ATOM 552 N N . MET A 1 77 ? -4.874 -0.520 8.357 1.00 93.88 77 MET A N 1
ATOM 553 C CA . MET A 1 77 ? -4.228 0.227 7.268 1.00 93.88 77 MET A CA 1
ATOM 554 C C . MET A 1 77 ? -5.081 1.368 6.697 1.00 93.88 77 MET A C 1
ATOM 556 O O . MET A 1 77 ? -4.534 2.277 6.080 1.00 93.88 77 MET A O 1
ATOM 560 N N . LYS A 1 78 ? -6.399 1.357 6.934 1.00 93.81 78 LYS A N 1
ATOM 561 C CA . LYS A 1 78 ? -7.347 2.404 6.507 1.00 93.81 78 LYS A CA 1
ATOM 562 C C . LYS A 1 78 ? -7.572 3.495 7.564 1.00 93.81 78 LYS A C 1
ATOM 564 O O . LYS A 1 78 ? -8.654 4.073 7.655 1.00 93.81 78 LYS A O 1
ATOM 569 N N . ALA A 1 79 ? -6.573 3.756 8.400 1.00 91.12 79 ALA A N 1
ATOM 570 C CA . ALA A 1 79 ? -6.615 4.831 9.384 1.00 91.12 79 ALA A CA 1
ATOM 571 C C . ALA A 1 79 ? -6.672 6.229 8.717 1.00 91.12 79 ALA A C 1
ATOM 573 O O . ALA A 1 79 ? -6.187 6.412 7.601 1.00 91.12 79 ALA A O 1
ATOM 574 N N . PRO A 1 80 ? -7.189 7.267 9.403 1.00 86.44 80 PRO A N 1
ATOM 575 C CA . PRO A 1 80 ? -7.263 8.627 8.851 1.00 86.44 80 PRO A CA 1
ATOM 576 C C . PRO A 1 80 ? -5.893 9.294 8.650 1.00 86.44 80 PRO A C 1
ATOM 578 O O . PRO A 1 80 ? -5.794 10.324 7.991 1.00 86.44 80 PRO A O 1
ATOM 581 N N . LYS A 1 81 ? -4.833 8.756 9.263 1.00 92.62 81 LYS A N 1
ATOM 582 C CA . LYS A 1 81 ? -3.455 9.246 9.151 1.00 92.62 81 LYS A CA 1
ATOM 583 C C . LYS A 1 81 ? -2.469 8.170 9.591 1.00 92.62 81 LYS A C 1
ATOM 585 O O . LYS A 1 81 ? -2.839 7.233 1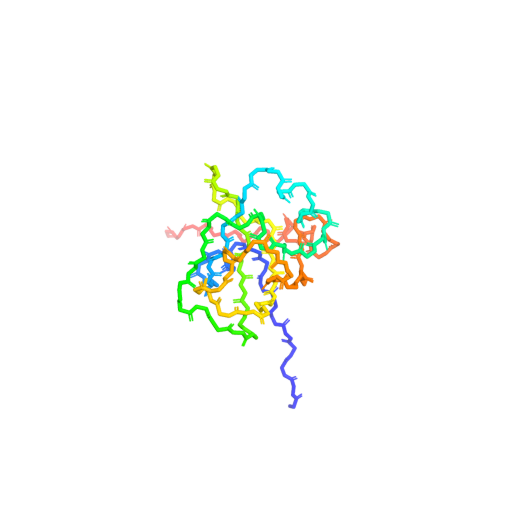0.290 1.00 92.62 81 LYS A O 1
ATOM 590 N N . GLY A 1 82 ? -1.199 8.382 9.263 1.00 94.62 82 GLY A N 1
ATOM 591 C CA . GLY A 1 82 ? -0.095 7.522 9.684 1.00 94.62 82 GLY A CA 1
ATOM 592 C C . GLY A 1 82 ? 0.534 6.771 8.519 1.00 94.62 82 GLY A C 1
ATOM 593 O O . GLY A 1 82 ? -0.052 6.645 7.447 1.00 94.62 82 GLY A O 1
ATOM 594 N N . LYS A 1 83 ? 1.766 6.313 8.725 1.00 96.50 83 LYS A N 1
ATOM 595 C CA . LYS A 1 83 ? 2.497 5.482 7.768 1.00 96.50 83 LYS A CA 1
ATOM 596 C C . LYS A 1 83 ? 2.133 4.024 8.014 1.00 96.50 83 LYS A C 1
ATOM 598 O O . LYS A 1 83 ? 2.202 3.578 9.154 1.00 96.50 83 LYS A O 1
ATOM 603 N N . VAL A 1 84 ? 1.776 3.295 6.962 1.00 97.06 84 VAL A N 1
ATOM 604 C CA . VAL A 1 84 ? 1.227 1.931 7.082 1.00 97.06 84 VAL A CA 1
ATOM 605 C C . VAL A 1 84 ? 2.060 0.884 6.362 1.00 97.06 84 VAL A C 1
ATOM 607 O O . VAL A 1 84 ? 2.077 -0.268 6.788 1.00 97.06 84 VAL A O 1
ATOM 610 N N . VAL A 1 85 ? 2.814 1.277 5.334 1.00 96.69 85 VAL A N 1
ATOM 611 C CA . VAL A 1 85 ? 3.800 0.411 4.680 1.00 96.69 85 VAL A CA 1
ATOM 612 C C . VAL A 1 85 ? 5.084 1.198 4.472 1.00 96.69 85 VAL A C 1
ATOM 614 O O . VAL A 1 85 ? 5.063 2.304 3.932 1.00 96.69 85 VAL A O 1
ATOM 617 N N . LYS A 1 86 ? 6.210 0.614 4.879 1.00 94.44 86 LYS A N 1
ATOM 618 C CA . LYS A 1 86 ? 7.542 1.119 4.548 1.00 94.44 86 LYS A CA 1
ATOM 619 C C . LYS A 1 86 ? 7.960 0.581 3.183 1.00 94.44 86 LYS A C 1
ATOM 621 O O . LYS A 1 86 ? 8.011 -0.636 3.008 1.00 94.44 86 LYS A O 1
ATOM 626 N N . ASN A 1 87 ? 8.260 1.461 2.236 1.00 89.00 87 ASN A N 1
ATOM 627 C CA . ASN A 1 87 ? 8.703 1.087 0.898 1.00 89.00 87 ASN A CA 1
ATOM 628 C C . ASN A 1 87 ? 10.114 0.487 0.973 1.00 89.00 87 ASN A C 1
ATOM 630 O O . ASN A 1 87 ? 11.011 1.049 1.604 1.00 89.00 87 ASN A O 1
ATOM 634 N N . VAL A 1 88 ? 10.292 -0.689 0.373 1.00 84.50 88 VAL A N 1
ATOM 635 C CA . VAL A 1 88 ? 11.591 -1.371 0.279 1.00 84.50 88 VAL A CA 1
ATOM 636 C C . VAL A 1 88 ? 12.079 -1.377 -1.163 1.00 84.50 88 VAL A C 1
ATOM 638 O O . VAL A 1 88 ? 13.271 -1.211 -1.402 1.00 84.50 88 VAL A O 1
ATOM 641 N N . HIS A 1 89 ? 11.172 -1.563 -2.121 1.00 80.88 89 HIS A N 1
ATOM 642 C CA . HIS A 1 89 ? 11.491 -1.591 -3.540 1.00 80.88 89 HIS A CA 1
ATOM 643 C C . HIS A 1 89 ? 10.303 -1.100 -4.372 1.00 80.88 89 HIS A C 1
ATOM 645 O O . HIS A 1 89 ? 9.168 -1.460 -4.079 1.00 80.88 89 HIS A O 1
ATOM 651 N N . HIS A 1 90 ? 10.544 -0.334 -5.436 1.00 76.44 90 HIS A N 1
ATOM 652 C CA . HIS A 1 90 ? 9.492 0.246 -6.279 1.00 76.44 90 HIS A CA 1
ATOM 653 C C . HIS A 1 90 ? 9.807 0.125 -7.773 1.00 76.44 90 HIS A C 1
ATOM 655 O O . HIS A 1 90 ? 10.962 -0.025 -8.182 1.00 76.44 90 HIS A O 1
ATOM 661 N N . VAL A 1 91 ? 8.760 0.214 -8.595 1.00 63.75 91 VAL A N 1
ATOM 662 C CA . VAL A 1 91 ? 8.854 0.255 -10.059 1.00 63.75 91 VAL A CA 1
ATOM 663 C C . VAL A 1 91 ? 9.615 1.518 -10.471 1.00 63.75 91 VAL A C 1
ATOM 665 O O . VAL A 1 91 ? 9.060 2.609 -10.470 1.00 63.75 91 VAL A O 1
ATOM 668 N N . GLY A 1 92 ? 10.899 1.368 -10.803 1.00 54.91 92 GLY A N 1
ATOM 669 C CA . GLY A 1 92 ? 11.787 2.480 -11.172 1.00 54.91 92 GLY A CA 1
ATOM 670 C C . GLY A 1 92 ? 13.180 2.414 -10.543 1.00 54.91 92 GLY A C 1
ATOM 671 O O . GLY A 1 92 ? 14.118 3.003 -11.082 1.00 54.91 92 GLY A O 1
ATOM 672 N N . ASP A 1 93 ? 13.348 1.648 -9.464 1.00 62.84 93 ASP A N 1
ATOM 673 C CA . ASP A 1 93 ? 14.647 1.470 -8.816 1.00 62.84 93 ASP A CA 1
ATOM 674 C C . ASP A 1 93 ? 15.608 0.630 -9.690 1.00 62.84 93 ASP A C 1
ATOM 676 O O . ASP A 1 93 ? 15.182 -0.190 -10.508 1.00 62.84 93 ASP A O 1
ATOM 680 N N . LYS A 1 94 ? 16.927 0.812 -9.535 1.00 50.56 94 LYS A N 1
ATOM 681 C CA . LYS A 1 94 ? 17.985 0.219 -10.385 1.00 50.56 94 LYS A CA 1
ATOM 682 C C . LYS A 1 94 ? 17.892 -1.308 -10.511 1.00 50.56 94 LYS A C 1
ATOM 684 O O . LYS A 1 94 ? 18.308 -1.854 -11.530 1.00 50.56 94 LYS A O 1
ATOM 689 N N . VAL A 1 95 ? 17.311 -1.986 -9.521 1.00 51.66 95 VAL A N 1
ATOM 690 C CA . VAL A 1 95 ? 17.098 -3.445 -9.510 1.00 51.66 95 VAL A CA 1
ATOM 691 C C . VAL A 1 95 ? 15.958 -3.879 -10.452 1.00 51.66 95 VAL A C 1
ATOM 693 O O . VAL A 1 95 ? 16.009 -4.971 -11.011 1.00 51.66 95 VAL A O 1
ATOM 696 N N . TRP A 1 96 ? 14.985 -3.005 -10.738 1.00 47.50 96 TRP A N 1
ATOM 697 C CA . TRP A 1 96 ? 13.873 -3.272 -11.663 1.00 47.50 96 TRP A CA 1
ATOM 698 C C . TRP A 1 96 ? 14.344 -3.489 -13.108 1.00 47.50 96 TRP A C 1
ATOM 700 O O . TRP A 1 96 ? 13.826 -4.341 -13.831 1.00 47.50 96 TRP A O 1
ATOM 710 N N . ARG A 1 97 ? 15.375 -2.746 -13.533 1.00 43.34 97 ARG A N 1
ATOM 711 C CA . ARG A 1 97 ? 15.881 -2.767 -14.917 1.00 43.34 97 ARG A CA 1
ATOM 712 C C . ARG A 1 97 ? 16.633 -4.043 -15.290 1.00 43.34 97 ARG A C 1
ATOM 714 O O . ARG A 1 97 ? 16.773 -4.324 -16.475 1.00 43.34 97 ARG A O 1
ATOM 721 N N . PHE A 1 98 ? 17.098 -4.819 -14.311 1.00 39.53 98 PHE A N 1
ATOM 722 C CA . PHE A 1 98 ? 17.876 -6.036 -14.572 1.00 39.53 98 PHE A CA 1
ATOM 723 C C . PHE A 1 98 ? 17.004 -7.225 -15.012 1.00 39.53 98 PHE A C 1
ATOM 725 O O . PHE A 1 98 ? 17.480 -8.175 -15.621 1.00 39.53 98 PHE A O 1
ATOM 732 N N . VAL A 1 99 ? 15.699 -7.145 -14.764 1.00 44.97 99 VAL A N 1
ATOM 733 C CA . VAL A 1 99 ? 14.738 -8.240 -14.960 1.00 44.97 99 VAL A CA 1
ATOM 734 C C . VAL A 1 99 ? 14.256 -8.342 -16.397 1.00 44.97 99 VAL A C 1
ATOM 736 O O . VAL A 1 99 ? 13.928 -9.428 -16.866 1.00 44.97 99 VAL A O 1
ATOM 739 N N . GLN A 1 100 ? 14.231 -7.224 -17.126 1.00 37.44 100 GLN A N 1
ATOM 740 C CA . GLN A 1 100 ? 13.783 -7.214 -18.521 1.00 37.44 100 GLN A CA 1
ATOM 741 C C . GLN A 1 100 ? 14.757 -7.915 -19.482 1.00 37.44 100 GLN A C 1
ATOM 743 O O . GLN A 1 100 ? 14.349 -8.262 -20.585 1.00 37.44 100 GLN A O 1
ATOM 748 N N . LEU A 1 101 ? 16.010 -8.159 -19.079 1.00 33.81 101 LEU A N 1
ATOM 749 C CA . LEU A 1 101 ? 17.020 -8.823 -19.916 1.00 33.81 101 LEU A CA 1
ATOM 750 C C . LEU A 1 101 ? 17.143 -10.332 -19.667 1.00 33.81 101 LEU A C 1
ATOM 75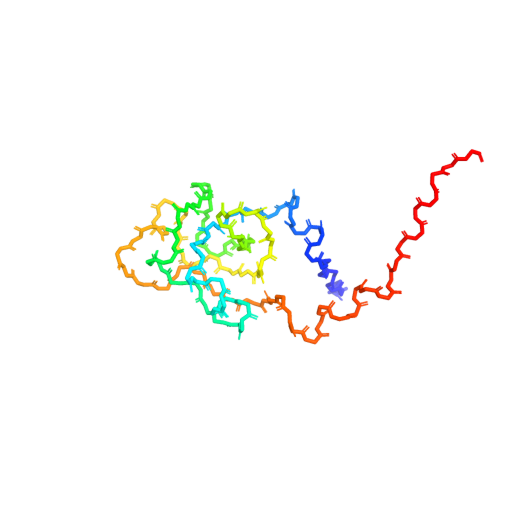2 O O . LEU A 1 101 ? 17.807 -11.022 -20.434 1.00 33.81 101 LEU A O 1
ATOM 756 N N . SER A 1 102 ? 16.473 -10.872 -18.648 1.00 34.78 102 SER A N 1
ATOM 757 C CA . SER A 1 102 ? 16.443 -12.313 -18.368 1.00 34.78 102 SER A CA 1
ATOM 758 C C . SER A 1 102 ? 15.093 -12.906 -18.748 1.00 34.78 102 SER A C 1
ATOM 760 O O . SER A 1 102 ? 14.454 -13.587 -17.947 1.00 34.78 102 SER A O 1
ATOM 762 N N . GLY A 1 103 ? 14.651 -12.617 -19.978 1.00 33.94 103 GLY A N 1
ATOM 763 C CA . GLY A 1 103 ? 13.543 -13.316 -20.613 1.00 33.94 103 GLY A CA 1
ATOM 764 C C . GLY A 1 103 ? 13.759 -14.818 -20.481 1.00 33.94 103 GLY A C 1
ATOM 765 O O . GLY A 1 103 ? 14.595 -15.401 -21.166 1.00 33.94 103 GLY A O 1
ATOM 766 N N . ILE A 1 104 ? 13.016 -15.434 -19.564 1.00 41.81 104 ILE A N 1
ATOM 767 C CA . ILE A 1 104 ? 12.911 -16.879 -19.478 1.00 41.81 104 ILE A CA 1
ATOM 768 C C . ILE A 1 104 ? 12.196 -17.276 -20.762 1.00 41.81 104 ILE A C 1
ATOM 770 O O . ILE A 1 104 ? 10.988 -17.083 -20.906 1.00 41.81 104 ILE A O 1
ATOM 774 N N . SER A 1 105 ? 12.974 -17.779 -21.718 1.00 40.69 105 SER A N 1
ATOM 775 C CA . SER A 1 105 ? 12.494 -18.543 -22.855 1.00 40.69 105 SER A CA 1
ATOM 776 C C . SER A 1 105 ? 11.762 -19.773 -22.318 1.00 40.69 105 SER A C 1
ATOM 778 O O . SER A 1 105 ? 12.319 -20.858 -22.187 1.00 40.69 105 SER A O 1
ATOM 780 N N . GLY A 1 106 ? 10.501 -19.597 -21.950 1.00 35.41 106 GLY A N 1
ATOM 781 C CA . GLY A 1 106 ? 9.560 -20.681 -21.728 1.00 35.41 106 GLY A CA 1
ATOM 782 C C . GLY A 1 106 ? 8.924 -21.062 -23.056 1.00 35.41 106 GLY A C 1
ATOM 783 O O . GLY A 1 106 ? 7.720 -20.879 -23.231 1.00 35.41 106 GLY A O 1
ATOM 784 N N . SER A 1 107 ? 9.721 -21.545 -24.015 1.00 35.75 107 SER A N 1
ATOM 785 C CA . SER A 1 107 ? 9.175 -22.313 -25.131 1.00 35.75 107 SER A CA 1
ATOM 786 C C . SER A 1 107 ? 8.558 -23.574 -24.539 1.00 35.75 107 SER A C 1
ATOM 788 O O . SER A 1 107 ? 9.260 -24.449 -24.030 1.00 35.75 107 SER A O 1
ATOM 790 N N . ARG A 1 108 ? 7.222 -23.607 -24.553 1.00 39.84 108 ARG A N 1
ATOM 791 C CA . ARG A 1 108 ? 6.414 -24.803 -24.323 1.00 39.84 108 ARG A CA 1
ATOM 792 C C . ARG A 1 108 ? 6.961 -25.941 -25.176 1.00 39.84 108 ARG A C 1
ATOM 794 O O . ARG A 1 108 ? 7.297 -25.732 -26.339 1.00 39.84 108 ARG A O 1
ATOM 801 N N . GLY A 1 109 ? 7.043 -27.110 -24.555 1.00 38.12 109 GLY A N 1
ATOM 802 C CA . GLY A 1 109 ? 7.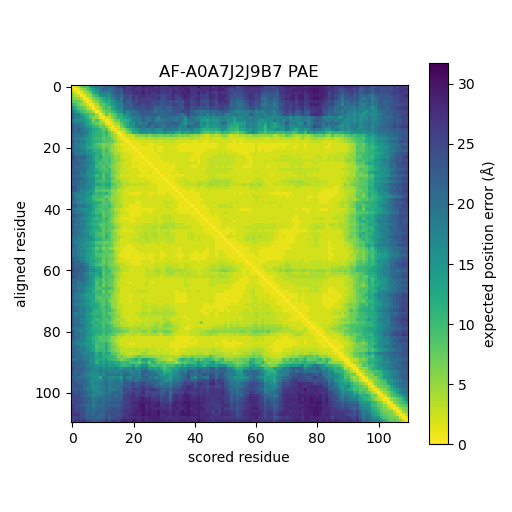519 -28.320 -25.192 1.00 38.12 109 GLY A CA 1
ATOM 803 C C . GLY A 1 109 ? 6.720 -28.718 -26.428 1.00 38.12 109 GLY A C 1
ATOM 804 O O . GLY A 1 109 ? 5.545 -28.384 -26.594 1.00 38.12 109 GLY A O 1
ATOM 805 N N . SER A 1 110 ? 7.401 -29.482 -27.266 1.00 33.38 110 SER A N 1
ATOM 806 C CA . SER A 1 110 ? 6.904 -30.637 -28.008 1.00 33.38 110 SER A CA 1
ATOM 807 C C . SER A 1 110 ? 8.083 -31.590 -28.141 1.00 33.38 110 SER A C 1
ATOM 809 O O . SER A 1 110 ? 9.195 -31.074 -28.399 1.00 33.38 110 SER A O 1
#

Sequence (110 aa):
RLREGIFPTLPWADTKLRRVVVDMGAVPHVANGADVMAPGVVSADPQINGGDPVVVVDERHGKALAVGIALVPGAEMKAPKGKVVKNVHHVGDKVWRFVQLSGISGSRGS

Radius of gyration: 15.04 Å; Cα contacts (8 Å, |Δi|>4): 214; chains: 1; bounding box: 34×40×39 Å

Nearest PDB structures (foldseek):
  3d79-assembly1_A  TM=9.909E-01  e=4.364E-11  Pyrococcus horikoshii
  2cx1-assembly1_A  TM=9.416E-01  e=1.293E-08  Aeropyrum pernix K1
  5zvh-assembly2_A  TM=8.836E-01  e=3.232E-08  Pyrococcus horikoshii OT3
  3zv0-assembly1_C  TM=8.332E-01  e=1.049E-07  Saccharomyces cerevisiae S288C
  3zv0-assembly1_D  TM=7.989E-01  e=8.078E-08  Saccharomyces cerevisiae S288C